Protein AF-A0A2A5MA77-F1 (afdb_monomer_lite)

Structure (mmCIF, N/CA/C/O backbone):
data_AF-A0A2A5MA77-F1
#
_entry.id   AF-A0A2A5MA77-F1
#
loop_
_atom_site.group_PDB
_atom_site.id
_atom_site.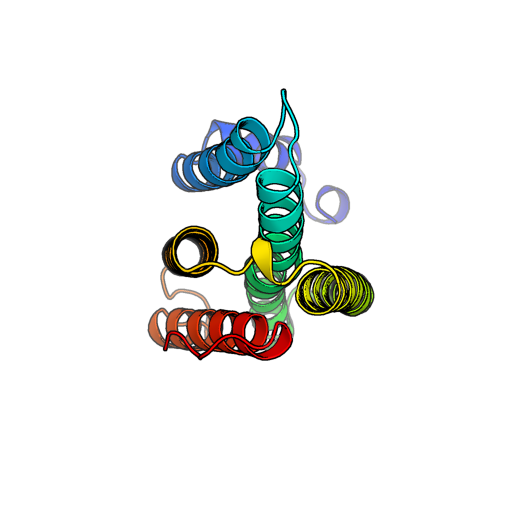type_symbol
_atom_site.label_atom_id
_atom_site.label_alt_id
_atom_site.l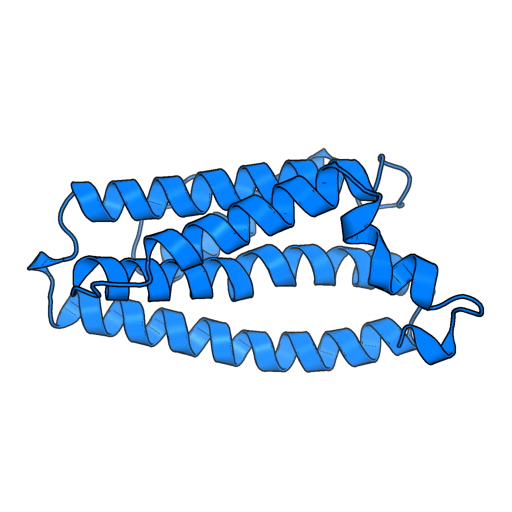abel_comp_id
_atom_site.label_asym_id
_atom_site.label_entity_id
_atom_site.label_seq_id
_atom_site.pdbx_PDB_ins_code
_atom_site.Cartn_x
_atom_site.Cartn_y
_atom_site.Cartn_z
_atom_site.occupancy
_atom_site.B_iso_or_equiv
_atom_site.auth_seq_id
_atom_site.auth_comp_id
_atom_site.auth_asym_id
_atom_site.auth_atom_id
_atom_site.pdbx_PDB_model_num
ATOM 1 N N . MET A 1 1 ? 11.931 10.662 -12.899 1.00 86.19 1 MET A N 1
ATOM 2 C CA . MET A 1 1 ? 12.378 9.338 -13.402 1.00 86.19 1 MET A CA 1
ATOM 3 C C . MET A 1 1 ? 11.921 9.122 -14.833 1.00 86.19 1 MET A C 1
ATOM 5 O O . MET A 1 1 ? 12.781 8.947 -15.678 1.00 86.19 1 MET A O 1
ATOM 9 N N . VAL A 1 2 ? 10.610 9.166 -15.096 1.00 92.38 2 VAL A N 1
ATOM 10 C CA . VAL A 1 2 ? 10.005 8.925 -16.419 1.00 92.38 2 VAL A CA 1
ATOM 11 C C . VAL A 1 2 ? 10.601 9.822 -17.514 1.00 92.38 2 VAL A C 1
ATOM 13 O O . VAL A 1 2 ? 11.126 9.299 -18.489 1.00 92.38 2 VAL A O 1
ATOM 16 N N . GLU A 1 3 ? 10.664 11.137 -17.290 1.00 93.25 3 GLU A N 1
ATOM 17 C CA . GLU A 1 3 ? 11.253 12.111 -18.235 1.00 93.25 3 GLU A CA 1
ATOM 18 C C . GLU A 1 3 ? 12.720 11.851 -18.601 1.00 93.25 3 GLU A C 1
ATOM 20 O O . GLU A 1 3 ? 13.188 12.289 -19.644 1.00 93.25 3 GLU A O 1
ATOM 25 N N . ALA A 1 4 ? 13.470 11.148 -17.748 1.00 92.50 4 ALA A N 1
ATOM 26 C CA . ALA A 1 4 ? 14.886 10.891 -17.987 1.00 92.50 4 ALA A CA 1
ATOM 27 C C . ALA A 1 4 ? 15.138 9.643 -18.850 1.00 92.50 4 ALA A C 1
ATOM 29 O O . ALA A 1 4 ? 16.267 9.440 -19.289 1.00 92.50 4 ALA A O 1
ATOM 30 N N . ILE A 1 5 ? 14.134 8.774 -19.030 1.00 90.62 5 ILE A N 1
ATOM 31 C CA . ILE A 1 5 ? 14.307 7.445 -19.646 1.00 90.62 5 ILE A CA 1
ATOM 32 C C . ILE A 1 5 ? 13.290 7.130 -20.749 1.00 90.62 5 ILE A C 1
ATOM 34 O O . ILE A 1 5 ? 13.385 6.063 -21.353 1.00 90.62 5 ILE A O 1
ATOM 38 N N . CYS A 1 6 ? 12.304 7.998 -20.984 1.00 92.12 6 CYS A N 1
ATOM 39 C CA . CYS A 1 6 ? 11.233 7.764 -21.945 1.00 92.12 6 CYS A CA 1
ATOM 40 C C . CYS A 1 6 ? 11.060 8.962 -22.881 1.00 92.12 6 CYS A C 1
ATOM 42 O O . CYS A 1 6 ? 10.883 10.084 -22.414 1.00 92.12 6 CYS A O 1
ATOM 44 N N . ASP A 1 7 ? 11.053 8.699 -24.190 1.00 92.31 7 ASP A N 1
ATOM 45 C CA . ASP A 1 7 ? 10.837 9.725 -25.219 1.00 92.31 7 ASP A CA 1
ATOM 46 C C . ASP A 1 7 ? 9.369 10.176 -25.306 1.00 92.31 7 ASP A C 1
ATOM 48 O O . ASP A 1 7 ? 9.091 11.312 -25.679 1.00 92.31 7 ASP A O 1
ATOM 52 N N . ASN A 1 8 ? 8.420 9.294 -24.965 1.00 92.31 8 ASN A N 1
ATOM 53 C CA . ASN A 1 8 ? 6.987 9.591 -24.943 1.00 92.31 8 ASN A CA 1
ATOM 54 C C . ASN A 1 8 ? 6.436 9.406 -23.527 1.00 92.31 8 ASN A C 1
ATOM 56 O O . ASN A 1 8 ? 5.890 8.358 -23.178 1.00 92.31 8 ASN A O 1
ATOM 60 N N . THR A 1 9 ? 6.607 10.435 -22.704 1.00 94.25 9 THR A N 1
ATOM 61 C CA . THR A 1 9 ? 6.168 10.422 -21.308 1.00 94.25 9 THR A CA 1
ATOM 62 C C . THR A 1 9 ? 4.651 10.361 -21.164 1.00 94.25 9 THR A C 1
ATOM 64 O O . THR A 1 9 ? 4.169 9.749 -20.213 1.00 94.25 9 THR A O 1
ATOM 67 N N . ASP A 1 10 ? 3.906 10.927 -22.118 1.00 93.75 10 ASP A N 1
ATOM 68 C CA . ASP A 1 10 ? 2.440 10.958 -22.091 1.00 93.75 10 ASP A CA 1
ATOM 69 C C . ASP A 1 10 ? 1.860 9.543 -22.114 1.00 93.75 10 ASP A C 1
ATOM 71 O O . ASP A 1 10 ? 0.944 9.246 -21.357 1.00 93.75 10 ASP A O 1
ATOM 75 N N . LEU A 1 11 ? 2.470 8.624 -22.871 1.00 91.75 11 LEU A N 1
ATOM 76 C CA . LEU A 1 11 ? 2.065 7.215 -22.873 1.00 91.75 11 LEU A CA 1
ATOM 77 C C . LEU A 1 11 ? 2.108 6.583 -21.470 1.00 91.75 11 LEU A C 1
ATOM 79 O O . LEU A 1 11 ? 1.264 5.753 -21.140 1.00 91.75 11 LEU A O 1
ATOM 83 N N . ILE A 1 12 ? 3.096 6.952 -20.650 1.00 92.69 12 ILE A N 1
ATOM 84 C CA . ILE A 1 12 ? 3.233 6.440 -19.280 1.00 92.69 12 ILE A CA 1
ATOM 85 C C . ILE A 1 12 ? 2.273 7.171 -18.338 1.00 92.69 12 ILE A C 1
ATOM 87 O O . ILE A 1 12 ? 1.631 6.528 -17.512 1.00 92.69 12 ILE A O 1
ATOM 91 N N . TYR A 1 13 ? 2.155 8.495 -18.454 1.00 93.38 13 TYR A N 1
ATOM 92 C CA . TYR A 1 13 ? 1.283 9.288 -17.583 1.00 93.38 13 TYR A CA 1
ATOM 93 C C . TYR A 1 13 ? -0.207 9.031 -17.825 1.00 93.38 13 TYR A C 1
ATOM 95 O O . TYR A 1 13 ? -0.996 9.100 -16.890 1.00 93.38 13 TYR A O 1
ATOM 103 N N . GLU A 1 14 ? -0.594 8.684 -19.049 1.00 94.88 14 GLU A N 1
ATOM 104 C CA . GLU A 1 14 ? -1.978 8.373 -19.411 1.00 94.88 14 GLU A CA 1
ATOM 105 C C . GLU A 1 14 ? -2.302 6.876 -19.330 1.00 94.88 14 GLU A C 1
ATOM 107 O O . GLU A 1 14 ? -3.387 6.460 -19.735 1.00 94.88 14 GLU A O 1
ATOM 112 N N . MET A 1 15 ? -1.396 6.053 -18.792 1.00 93.38 15 MET A N 1
ATOM 113 C CA . MET A 1 15 ? -1.551 4.595 -18.773 1.00 93.38 15 MET A CA 1
ATOM 114 C C . MET A 1 15 ? -2.836 4.144 -18.067 1.00 93.38 15 MET A C 1
ATOM 116 O O . MET A 1 15 ? -3.484 3.213 -18.533 1.00 93.38 15 MET A O 1
ATOM 120 N N . GLU A 1 16 ? -3.280 4.847 -17.021 1.00 90.94 16 GLU A N 1
ATOM 121 C CA . GLU A 1 16 ? -4.552 4.554 -16.337 1.00 90.94 16 GLU A CA 1
ATOM 122 C C . GLU A 1 16 ? -5.787 4.702 -17.244 1.00 90.94 16 GLU A C 1
ATOM 124 O O . GLU A 1 16 ? -6.810 4.062 -17.015 1.00 90.94 16 GLU A O 1
ATOM 129 N N . LYS A 1 17 ? -5.709 5.519 -18.303 1.00 92.12 17 LYS A N 1
ATOM 130 C CA . LYS A 1 17 ? -6.813 5.714 -19.257 1.00 92.12 17 LYS A CA 1
ATOM 131 C C . LYS A 1 17 ? -6.939 4.543 -20.232 1.00 92.12 17 LYS A C 1
ATOM 133 O O . LYS A 1 17 ? -7.978 4.392 -20.877 1.00 92.12 17 LYS A O 1
ATOM 138 N N . HIS A 1 18 ? -5.879 3.750 -20.371 1.00 93.31 18 HIS A N 1
ATOM 139 C CA . HIS A 1 18 ? -5.733 2.740 -21.417 1.00 93.31 18 HIS A CA 1
ATOM 140 C C . HIS A 1 18 ? -5.524 1.320 -20.879 1.00 93.31 18 HIS A C 1
ATOM 142 O O . HIS A 1 18 ? -5.757 0.365 -21.617 1.00 93.31 18 HIS A O 1
ATOM 148 N N . ASP A 1 19 ? -5.127 1.170 -19.616 1.00 96.19 19 ASP A N 1
ATOM 149 C CA . ASP A 1 19 ? -4.973 -0.112 -18.936 1.00 96.19 19 ASP A CA 1
ATOM 150 C C . ASP A 1 19 ? -6.136 -0.331 -17.959 1.00 96.19 19 ASP A C 1
ATOM 152 O O . ASP A 1 19 ? -6.242 0.321 -16.919 1.00 96.19 19 ASP A O 1
ATOM 156 N N . GLU A 1 20 ? -7.027 -1.259 -18.308 1.00 95.19 20 GLU A N 1
ATOM 157 C CA . GLU A 1 20 ? -8.209 -1.574 -17.503 1.00 95.19 20 GLU A CA 1
ATOM 158 C C . GLU A 1 20 ? -7.847 -2.127 -16.121 1.00 95.19 20 GLU A C 1
ATOM 160 O O . GLU A 1 20 ? -8.521 -1.805 -15.148 1.00 95.19 20 GLU A O 1
ATOM 165 N N . THR A 1 21 ? -6.754 -2.885 -16.003 1.00 94.62 21 THR A N 1
ATOM 166 C CA . THR A 1 21 ? -6.335 -3.472 -14.722 1.00 94.62 21 THR A CA 1
ATOM 167 C C . THR A 1 21 ? -5.778 -2.397 -13.788 1.00 94.62 21 THR A C 1
ATOM 169 O O . THR A 1 21 ? -6.056 -2.414 -12.587 1.00 94.62 21 THR A O 1
ATOM 172 N N . LEU A 1 22 ? -5.039 -1.424 -14.331 1.00 95.50 22 LEU A N 1
ATOM 173 C CA . LEU A 1 22 ? -4.584 -0.256 -13.576 1.00 95.50 22 LEU A CA 1
ATOM 174 C C . LEU A 1 22 ? -5.764 0.624 -13.155 1.00 95.50 22 LEU A C 1
ATOM 176 O O . LEU A 1 22 ? -5.828 1.042 -12.000 1.00 95.50 22 LEU A O 1
ATOM 180 N N . ARG A 1 23 ? -6.716 0.865 -14.064 1.00 95.56 23 ARG A N 1
ATOM 181 C CA . ARG A 1 23 ? -7.922 1.643 -13.763 1.00 95.56 23 ARG A CA 1
ATOM 182 C C . ARG A 1 23 ? -8.750 0.996 -12.657 1.00 95.56 23 ARG A C 1
ATOM 184 O O . ARG A 1 23 ? -9.069 1.672 -11.693 1.00 95.56 23 ARG A O 1
ATOM 191 N N . GLU A 1 24 ? -9.022 -0.308 -12.740 1.00 94.62 24 GLU A N 1
ATOM 192 C CA . GLU A 1 24 ? -9.742 -1.049 -11.691 1.00 94.62 24 GLU A CA 1
ATOM 193 C C . GLU A 1 24 ? -9.087 -0.881 -10.314 1.00 94.62 24 GLU A C 1
ATOM 195 O O . GLU A 1 24 ? -9.773 -0.666 -9.313 1.00 94.62 24 GLU A O 1
ATOM 200 N N . LYS A 1 25 ? -7.753 -0.959 -10.256 1.00 95.81 25 LYS A N 1
ATOM 201 C CA . LYS A 1 25 ? -6.996 -0.752 -9.019 1.00 95.81 25 LYS A CA 1
ATOM 202 C C . LYS A 1 25 ? -7.125 0.687 -8.508 1.00 95.81 25 LYS A C 1
ATOM 204 O O . LYS A 1 25 ? -7.372 0.875 -7.316 1.00 95.81 25 LYS A O 1
ATOM 209 N N . ASN A 1 26 ? -6.988 1.684 -9.381 1.00 95.88 26 ASN A N 1
ATOM 210 C CA . ASN A 1 26 ? -7.122 3.096 -9.015 1.00 95.88 26 ASN A CA 1
ATOM 211 C C . ASN A 1 26 ? -8.546 3.426 -8.541 1.00 95.88 26 ASN A C 1
ATOM 213 O O . ASN A 1 26 ? -8.704 4.092 -7.516 1.00 95.88 26 ASN A O 1
ATOM 217 N N . ASP A 1 27 ? -9.565 2.915 -9.231 1.00 96.19 27 ASP A N 1
ATOM 218 C CA . ASP A 1 27 ? -10.978 3.098 -8.893 1.00 96.19 27 ASP A CA 1
ATOM 219 C C . ASP A 1 27 ? -11.294 2.467 -7.535 1.00 96.19 27 ASP A C 1
ATOM 221 O O . ASP A 1 27 ? -11.931 3.095 -6.690 1.00 96.19 27 ASP A O 1
ATOM 225 N N . PHE A 1 28 ? -10.791 1.254 -7.274 1.00 96.38 28 PHE A N 1
ATOM 226 C CA . PHE A 1 28 ? -10.953 0.608 -5.973 1.00 96.38 28 PHE A CA 1
ATOM 227 C C . PHE A 1 28 ? -10.346 1.449 -4.849 1.00 96.38 28 PHE A C 1
ATOM 229 O O . PHE A 1 28 ? -11.035 1.757 -3.877 1.00 96.38 28 PHE A O 1
ATOM 236 N N . ILE A 1 29 ? -9.079 1.856 -4.980 1.00 96.06 29 ILE A N 1
ATOM 237 C CA . ILE A 1 29 ? -8.402 2.651 -3.946 1.00 96.06 29 ILE A CA 1
ATOM 238 C C . ILE A 1 29 ? -9.142 3.976 -3.729 1.00 96.06 29 ILE A C 1
ATOM 240 O O . ILE A 1 29 ? -9.402 4.346 -2.586 1.00 96.06 29 ILE A O 1
ATOM 244 N N . SER A 1 30 ? -9.542 4.651 -4.809 1.00 96.56 30 SER A N 1
ATOM 245 C CA . SER A 1 30 ? -10.286 5.914 -4.745 1.00 96.56 30 SER A CA 1
ATOM 246 C C . SER A 1 30 ? -11.631 5.741 -4.041 1.00 96.56 30 SER A C 1
ATOM 248 O O . SER A 1 30 ? -11.947 6.522 -3.146 1.00 96.56 30 SER A O 1
ATOM 250 N N . SER A 1 31 ? -12.369 4.669 -4.346 1.00 96.69 31 SER A N 1
ATOM 251 C CA . SER A 1 31 ? -13.676 4.393 -3.736 1.00 96.69 31 SER A CA 1
ATOM 252 C C . SER A 1 31 ? -13.612 4.241 -2.212 1.00 96.69 31 SER A C 1
ATOM 254 O O . SER A 1 31 ? -14.511 4.707 -1.516 1.00 96.69 31 SER A O 1
ATOM 256 N N . ILE A 1 32 ? -12.523 3.673 -1.674 1.00 96.75 32 ILE A N 1
ATOM 257 C CA . ILE A 1 32 ? -12.312 3.572 -0.223 1.00 96.75 32 ILE A CA 1
ATOM 258 C C . ILE A 1 32 ? -12.197 4.966 0.395 1.00 96.75 32 ILE A C 1
ATOM 260 O O . ILE A 1 32 ? -12.832 5.254 1.407 1.00 96.75 32 ILE A O 1
ATOM 264 N N . TYR A 1 33 ? -11.407 5.854 -0.209 1.00 96.31 33 TYR A N 1
ATOM 265 C CA . TYR A 1 33 ? -11.253 7.213 0.308 1.00 96.31 33 TYR A CA 1
ATOM 266 C C . TYR A 1 33 ? -12.520 8.054 0.128 1.00 96.31 33 TYR A C 1
ATOM 268 O O . TYR A 1 33 ? -12.819 8.870 0.995 1.00 96.31 33 TYR A O 1
ATOM 276 N N . GLU A 1 34 ? -13.290 7.834 -0.936 1.00 96.19 34 GLU A N 1
ATOM 277 C CA . GLU A 1 34 ? -14.597 8.468 -1.131 1.00 96.19 34 GLU A CA 1
ATOM 278 C C . GLU A 1 34 ? -15.618 8.024 -0.073 1.00 96.19 34 GLU A C 1
ATOM 280 O O . GLU A 1 34 ? -16.311 8.866 0.497 1.00 96.19 34 GLU A O 1
ATOM 285 N N . GLU A 1 35 ? -15.677 6.727 0.248 1.00 94.62 35 GLU A N 1
ATOM 286 C CA . GLU A 1 35 ? -16.558 6.184 1.293 1.00 94.62 35 GLU A CA 1
ATOM 287 C C . GLU A 1 35 ? -16.208 6.742 2.682 1.00 94.62 35 GLU A C 1
ATOM 289 O O . GLU A 1 35 ? -17.086 7.087 3.487 1.00 94.62 35 GLU A O 1
ATOM 294 N N . LEU A 1 36 ? -14.909 6.858 2.959 1.00 95.69 36 LEU A N 1
ATOM 295 C CA . LEU A 1 36 ? -14.387 7.375 4.222 1.00 95.69 36 LEU A CA 1
ATOM 296 C C . LEU A 1 36 ? -14.442 8.908 4.313 1.00 95.69 36 LEU A C 1
ATOM 298 O O . LEU A 1 36 ? -14.320 9.454 5.411 1.00 95.69 36 LEU A O 1
ATOM 302 N N . ALA A 1 37 ? -14.662 9.602 3.195 1.00 93.12 37 ALA A N 1
ATOM 303 C CA . ALA A 1 37 ? -14.878 11.042 3.149 1.00 93.12 37 ALA A CA 1
ATOM 304 C C . ALA A 1 37 ? -16.338 11.431 3.485 1.00 93.12 37 ALA A C 1
ATOM 306 O O . ALA A 1 37 ? -17.188 10.605 3.840 1.00 93.12 37 ALA A O 1
ATOM 307 N N . GLY A 1 38 ? -16.624 12.735 3.398 1.00 90.44 38 GLY A N 1
ATOM 308 C CA . GLY A 1 38 ? -17.949 13.313 3.639 1.00 90.44 38 GLY A CA 1
ATOM 309 C C . GLY A 1 38 ? -18.230 13.542 5.123 1.00 90.44 38 GLY A C 1
ATOM 310 O O . GLY A 1 38 ? -17.468 14.235 5.796 1.00 90.44 38 GLY A O 1
ATOM 311 N N . ASP A 1 39 ? -19.329 12.976 5.623 1.00 91.88 39 ASP A N 1
ATOM 312 C CA . ASP A 1 39 ? -19.655 12.997 7.051 1.00 91.88 39 ASP A CA 1
ATOM 313 C C . ASP A 1 39 ? -18.703 12.052 7.791 1.00 91.88 39 ASP A C 1
ATOM 315 O O . ASP A 1 39 ? -18.878 10.828 7.783 1.00 91.88 39 ASP A O 1
ATOM 319 N N . VAL A 1 40 ? -17.645 12.637 8.354 1.00 94.50 40 VAL A N 1
ATOM 320 C CA . VAL A 1 40 ? -16.584 11.935 9.080 1.00 94.50 40 VAL A CA 1
ATOM 321 C C . VAL A 1 40 ? -17.020 11.686 10.522 1.00 94.50 40 VAL A C 1
ATOM 323 O O . VAL A 1 40 ? -17.334 12.626 11.253 1.00 94.50 40 VAL A O 1
ATOM 326 N N . ASP A 1 41 ? -16.981 10.421 10.936 1.00 96.50 41 ASP A N 1
ATOM 327 C CA . ASP A 1 41 ? -17.146 9.988 12.323 1.00 96.50 41 ASP A CA 1
ATOM 328 C C . ASP A 1 41 ? -15.897 9.242 12.829 1.00 96.50 41 ASP A C 1
ATOM 330 O O . ASP A 1 41 ? -14.935 9.006 12.090 1.00 96.50 41 ASP A O 1
ATOM 334 N N . ASP A 1 42 ? -15.907 8.868 14.108 1.00 97.56 42 ASP A N 1
ATOM 335 C CA . ASP A 1 42 ? -14.786 8.178 14.749 1.00 97.56 42 ASP A CA 1
ATOM 336 C C . ASP A 1 42 ? -14.447 6.830 14.082 1.00 97.56 42 ASP A C 1
ATOM 338 O O . ASP A 1 42 ? -13.273 6.456 14.004 1.00 97.56 42 ASP A O 1
ATOM 342 N N . ASN A 1 43 ? -15.452 6.105 13.569 1.00 97.38 43 ASN A N 1
ATOM 343 C CA . ASN A 1 43 ? -15.245 4.825 12.888 1.00 97.38 43 ASN A CA 1
ATOM 344 C C . ASN A 1 43 ? -14.535 5.042 11.553 1.00 97.38 43 ASN A C 1
ATOM 346 O O . ASN A 1 43 ? -13.548 4.369 11.258 1.00 97.38 43 ASN A O 1
ATOM 350 N N . LYS A 1 44 ? -14.993 6.015 10.762 1.00 97.69 44 LYS A N 1
ATOM 351 C CA . LYS A 1 44 ? -14.357 6.386 9.497 1.00 97.69 44 LYS A CA 1
ATOM 352 C C . LYS A 1 44 ? -12.938 6.891 9.705 1.00 97.69 44 LYS A C 1
ATOM 354 O O . LYS A 1 44 ? -12.068 6.543 8.916 1.00 97.69 44 LYS A O 1
ATOM 359 N N . LEU A 1 45 ? -12.666 7.644 10.773 1.00 97.75 45 LEU A N 1
ATOM 360 C CA . LEU A 1 45 ? -11.300 8.059 11.104 1.00 97.75 45 LEU A CA 1
ATOM 361 C C . LEU A 1 45 ? -10.394 6.859 11.401 1.00 97.75 45 LEU A C 1
ATOM 363 O O . LEU A 1 45 ? -9.286 6.798 10.868 1.00 97.75 45 LEU A O 1
ATOM 367 N N . LEU A 1 46 ? -10.861 5.884 12.190 1.00 98.38 46 LEU A N 1
ATOM 368 C CA . LEU A 1 46 ? -10.117 4.644 12.436 1.00 98.38 46 LEU A CA 1
ATOM 369 C C . LEU A 1 46 ? -9.848 3.885 11.126 1.00 98.38 46 LEU A C 1
ATOM 371 O O . LEU A 1 46 ? -8.705 3.519 10.844 1.00 98.38 46 LEU A O 1
ATOM 375 N N . LEU A 1 47 ? -10.881 3.682 10.305 1.00 98.38 47 LEU A N 1
ATOM 376 C CA . LEU A 1 47 ? -10.758 2.974 9.030 1.00 98.38 47 LEU A CA 1
ATOM 377 C C . LEU A 1 47 ? -9.877 3.738 8.029 1.00 98.38 47 LEU A C 1
ATOM 379 O O . LEU A 1 47 ? -9.123 3.112 7.292 1.00 98.38 47 LEU A O 1
ATOM 383 N N . ALA A 1 48 ? -9.867 5.072 8.051 1.00 98.31 48 ALA A N 1
ATOM 384 C CA . ALA A 1 48 ? -8.966 5.887 7.239 1.00 98.31 48 ALA A CA 1
ATOM 385 C C . ALA A 1 48 ? -7.502 5.735 7.663 1.00 98.31 48 ALA A C 1
ATOM 387 O O . ALA A 1 48 ? -6.625 5.647 6.803 1.00 98.31 48 ALA A O 1
ATOM 388 N N . MET A 1 49 ? -7.207 5.645 8.964 1.00 98.44 49 MET A N 1
ATOM 389 C CA . MET A 1 49 ? -5.845 5.331 9.422 1.00 98.44 49 MET A CA 1
ATOM 390 C C . MET A 1 49 ? -5.402 3.950 8.925 1.00 98.44 49 MET A C 1
ATOM 392 O O . MET A 1 49 ? -4.262 3.781 8.491 1.00 98.44 49 MET A O 1
ATOM 396 N N . VAL A 1 50 ? -6.310 2.970 8.942 1.00 98.62 50 VAL A N 1
ATOM 397 C CA . VAL A 1 50 ? -6.054 1.617 8.428 1.00 98.62 50 VAL A CA 1
ATOM 398 C C . VAL A 1 50 ? -5.860 1.621 6.909 1.00 98.62 50 VAL A C 1
ATOM 400 O O . VAL A 1 50 ? -4.906 1.009 6.433 1.00 98.62 50 VAL A O 1
ATOM 403 N N . ALA A 1 51 ? -6.690 2.348 6.154 1.00 98.56 51 ALA A N 1
ATOM 404 C CA . ALA A 1 51 ? -6.553 2.506 4.705 1.00 98.56 51 ALA A CA 1
ATOM 405 C C . ALA A 1 51 ? -5.184 3.090 4.329 1.00 98.56 51 ALA A C 1
ATOM 407 O O . ALA A 1 51 ? -4.510 2.565 3.446 1.00 98.56 51 ALA A O 1
ATOM 408 N N . ASN A 1 52 ? -4.727 4.118 5.052 1.00 98.50 52 ASN A N 1
ATOM 409 C CA . ASN A 1 52 ? -3.401 4.688 4.827 1.00 98.50 52 ASN A CA 1
ATOM 410 C C . ASN A 1 52 ? -2.280 3.716 5.213 1.00 98.50 52 ASN A C 1
ATOM 412 O O . ASN A 1 52 ? -1.331 3.561 4.456 1.00 98.50 52 ASN A O 1
ATOM 416 N N . GLN A 1 53 ? -2.399 2.973 6.320 1.00 98.31 53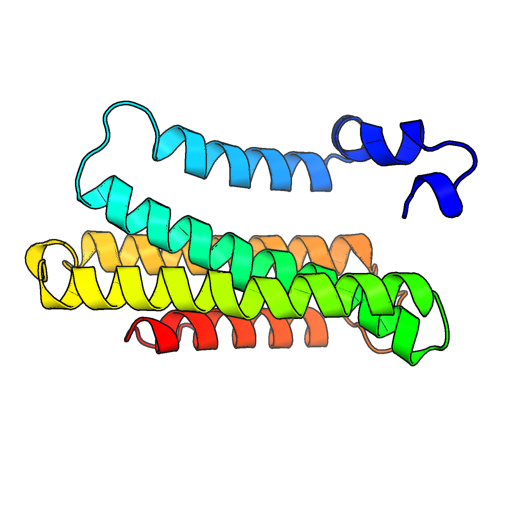 GLN A N 1
ATOM 417 C CA . GLN A 1 53 ? -1.433 1.909 6.619 1.00 98.31 53 GLN A CA 1
ATOM 418 C C . GLN A 1 53 ? -1.353 0.862 5.492 1.00 98.31 53 GLN A C 1
ATOM 420 O O . GLN A 1 53 ? -0.265 0.362 5.209 1.00 98.31 53 GLN A O 1
ATOM 425 N N . ILE A 1 54 ? -2.477 0.503 4.866 1.00 98.62 54 ILE A N 1
ATOM 426 C CA . ILE A 1 54 ? -2.501 -0.420 3.724 1.00 98.62 54 ILE A CA 1
ATOM 427 C C . ILE A 1 54 ? -1.786 0.199 2.519 1.00 98.62 54 ILE A C 1
ATOM 429 O O . ILE A 1 54 ? -0.943 -0.462 1.909 1.00 98.62 54 ILE A O 1
ATOM 433 N N . LEU A 1 55 ? -2.074 1.464 2.208 1.00 98.06 55 LEU A N 1
ATOM 434 C CA . LEU A 1 55 ? -1.443 2.184 1.104 1.00 98.06 55 LEU A CA 1
ATOM 435 C C . LEU A 1 55 ? 0.083 2.211 1.259 1.00 98.06 55 LEU A C 1
ATOM 437 O O . LEU A 1 55 ? 0.803 1.714 0.388 1.00 98.06 55 LEU A O 1
ATOM 441 N N . GLU A 1 56 ? 0.562 2.678 2.411 1.00 97.50 56 GLU A N 1
ATOM 442 C CA . GLU A 1 56 ? 1.998 2.806 2.675 1.00 97.50 56 GLU A CA 1
ATOM 443 C C . GLU A 1 56 ? 2.678 1.447 2.875 1.00 97.50 56 GLU A C 1
ATOM 445 O O . GLU A 1 56 ? 3.822 1.216 2.481 1.00 97.50 56 GLU A O 1
ATOM 450 N N . GLY A 1 57 ? 1.977 0.516 3.523 1.00 97.00 57 GLY A N 1
ATOM 451 C CA . GLY A 1 57 ? 2.542 -0.730 4.020 1.00 97.00 57 GLY A CA 1
ATOM 452 C C . GLY A 1 57 ? 2.441 -1.916 3.068 1.00 97.00 57 GLY A C 1
ATOM 453 O O . GLY A 1 57 ? 3.216 -2.861 3.251 1.00 97.00 57 GLY A O 1
ATOM 454 N N . VAL A 1 58 ? 1.516 -1.893 2.105 1.00 97.88 58 VAL A N 1
ATOM 455 C CA . VAL A 1 58 ? 1.237 -2.997 1.171 1.00 97.88 58 VAL A CA 1
ATOM 456 C C . VAL A 1 58 ? 1.435 -2.537 -0.273 1.00 97.88 58 VAL A C 1
ATOM 458 O O . VAL A 1 58 ? 2.314 -3.072 -0.952 1.00 97.88 58 VAL A O 1
ATOM 461 N N . TYR A 1 59 ? 0.704 -1.513 -0.731 1.00 97.50 59 TYR A N 1
ATOM 462 C CA . TYR A 1 59 ? 0.738 -1.080 -2.138 1.00 97.50 59 TYR A CA 1
ATOM 463 C C . TYR A 1 59 ? 2.119 -0.563 -2.556 1.00 97.50 59 TYR A C 1
ATOM 465 O O . TYR A 1 59 ? 2.669 -1.004 -3.571 1.00 97.50 59 TYR A O 1
ATOM 473 N N . PHE A 1 60 ? 2.742 0.307 -1.754 1.00 96.06 60 PHE A N 1
ATOM 474 C CA . PHE A 1 60 ? 4.088 0.788 -2.073 1.00 96.06 60 PHE A CA 1
ATOM 475 C C . PHE A 1 60 ? 5.158 -0.303 -1.974 1.00 96.06 60 PHE A C 1
ATOM 477 O O . PHE A 1 60 ? 6.011 -0.403 -2.858 1.00 96.06 60 PHE A O 1
ATOM 484 N N . TYR A 1 61 ? 5.089 -1.180 -0.968 1.00 95.69 61 TYR A N 1
ATOM 485 C CA . TYR A 1 61 ? 6.058 -2.274 -0.812 1.00 95.69 61 TYR A CA 1
ATOM 486 C C . TYR A 1 61 ? 5.998 -3.285 -1.965 1.00 95.69 61 TYR A C 1
ATOM 488 O O . TYR A 1 61 ? 7.046 -3.748 -2.422 1.00 95.69 61 TYR A O 1
ATOM 496 N N . SER A 1 62 ? 4.801 -3.575 -2.482 1.00 93.12 62 SER A N 1
ATOM 497 C CA . SER A 1 62 ? 4.601 -4.348 -3.715 1.00 93.12 62 SER A CA 1
ATOM 498 C C . SER A 1 62 ? 5.344 -3.708 -4.901 1.00 93.12 62 SER A C 1
ATOM 500 O O . SER A 1 62 ? 6.179 -4.350 -5.550 1.00 93.12 62 SER A O 1
ATOM 502 N N . GLY A 1 63 ? 5.148 -2.401 -5.120 1.00 92.31 63 GLY A N 1
ATOM 503 C CA . GLY A 1 63 ? 5.815 -1.648 -6.189 1.00 92.31 63 GLY A CA 1
ATOM 504 C C . GLY A 1 63 ? 7.342 -1.580 -6.053 1.00 92.31 63 GLY A C 1
ATOM 505 O O . GLY A 1 63 ? 8.064 -1.695 -7.049 1.00 92.31 63 GLY A O 1
ATOM 506 N N . PHE A 1 64 ? 7.864 -1.444 -4.830 1.00 94.88 64 PHE A N 1
ATOM 507 C CA . PHE A 1 64 ? 9.310 -1.415 -4.582 1.00 94.88 64 PHE A CA 1
ATOM 508 C C . PHE A 1 64 ? 9.988 -2.716 -5.012 1.00 94.88 64 PHE A C 1
ATOM 510 O O . PHE A 1 64 ? 11.046 -2.684 -5.650 1.00 94.88 64 PHE A O 1
ATOM 517 N N . THR A 1 65 ? 9.363 -3.857 -4.718 1.00 91.50 65 THR A N 1
ATOM 518 C CA . THR A 1 65 ? 9.907 -5.178 -5.044 1.00 91.50 65 THR A CA 1
ATOM 519 C C . THR A 1 65 ? 10.094 -5.365 -6.548 1.00 91.50 65 THR A C 1
ATOM 521 O O . THR A 1 65 ? 11.133 -5.881 -6.961 1.00 91.50 65 THR A O 1
ATOM 524 N N . ALA A 1 66 ? 9.180 -4.856 -7.381 1.00 89.69 66 ALA A N 1
ATOM 525 C CA . ALA A 1 66 ? 9.324 -4.917 -8.837 1.00 89.69 66 ALA A CA 1
ATOM 526 C C . ALA A 1 66 ? 10.587 -4.180 -9.334 1.00 89.69 66 ALA A C 1
ATOM 528 O O . ALA A 1 66 ? 11.350 -4.708 -10.149 1.00 89.69 66 ALA A O 1
ATOM 529 N N . ILE A 1 67 ? 10.876 -2.988 -8.798 1.00 93.19 67 ILE A N 1
ATOM 530 C CA . ILE A 1 67 ? 12.090 -2.234 -9.158 1.00 93.19 67 ILE A CA 1
ATOM 531 C C . ILE A 1 67 ? 13.351 -2.912 -8.609 1.00 93.19 67 ILE A C 1
ATOM 533 O O . ILE A 1 67 ? 14.382 -2.955 -9.288 1.00 93.19 67 ILE A O 1
ATOM 537 N N . TYR A 1 68 ? 13.292 -3.485 -7.407 1.00 93.38 68 TYR A N 1
ATOM 538 C CA . TYR A 1 68 ? 14.425 -4.214 -6.839 1.00 93.38 68 TYR A CA 1
ATOM 539 C C . TYR A 1 68 ? 14.722 -5.532 -7.552 1.00 93.38 68 TYR A C 1
ATOM 541 O O . TYR A 1 68 ? 15.896 -5.896 -7.654 1.00 93.38 68 TYR A O 1
ATOM 549 N N . ALA A 1 69 ? 13.716 -6.205 -8.114 1.00 90.94 69 ALA A N 1
ATOM 550 C CA . ALA A 1 69 ? 13.925 -7.365 -8.975 1.00 90.94 69 ALA A CA 1
ATOM 551 C C . ALA A 1 69 ? 14.788 -6.993 -10.196 1.00 90.94 69 ALA A C 1
ATOM 553 O O . ALA A 1 69 ? 15.774 -7.671 -10.494 1.00 90.94 69 ALA A O 1
ATOM 554 N N . LEU A 1 70 ? 14.504 -5.851 -10.839 1.00 91.94 70 LEU A N 1
ATOM 555 C CA . LEU A 1 70 ? 15.331 -5.322 -11.931 1.00 91.94 70 LEU A CA 1
ATOM 556 C C . LEU A 1 70 ? 16.745 -4.954 -11.457 1.00 91.94 70 LEU A C 1
ATOM 558 O O . LEU A 1 70 ? 17.729 -5.308 -12.113 1.00 91.94 70 LEU A O 1
ATOM 562 N N . ALA A 1 71 ? 16.859 -4.301 -10.298 1.00 94.38 71 ALA A N 1
ATOM 563 C CA . ALA A 1 71 ? 18.142 -3.910 -9.713 1.00 94.38 71 ALA A CA 1
ATOM 564 C C . ALA A 1 71 ? 19.042 -5.111 -9.409 1.00 94.38 71 ALA A C 1
ATOM 566 O O . ALA A 1 71 ? 20.244 -5.067 -9.675 1.00 94.38 71 ALA A O 1
ATOM 567 N N . ARG A 1 72 ? 18.462 -6.207 -8.907 1.00 91.75 72 ARG A N 1
ATOM 568 C CA . ARG A 1 72 ? 19.176 -7.461 -8.638 1.00 91.75 72 ARG A CA 1
ATOM 569 C C . ARG A 1 72 ? 19.744 -8.088 -9.913 1.00 91.75 72 ARG A C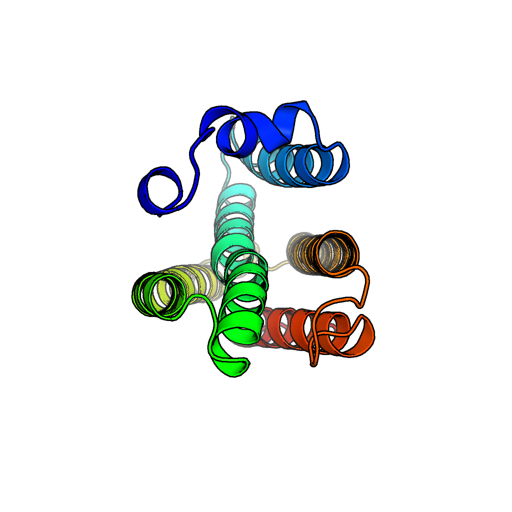 1
ATOM 571 O O . ARG A 1 72 ? 20.799 -8.712 -9.857 1.00 91.75 72 ARG A O 1
ATOM 578 N N . ALA A 1 73 ? 19.092 -7.871 -11.054 1.00 91.19 73 ALA A N 1
ATOM 579 C CA . ALA A 1 73 ? 19.584 -8.256 -12.376 1.00 91.19 73 ALA A CA 1
ATOM 580 C C . ALA A 1 73 ? 20.549 -7.223 -13.004 1.00 91.19 73 ALA A C 1
ATOM 582 O O . ALA A 1 73 ? 20.864 -7.316 -14.190 1.00 91.19 73 ALA A O 1
ATOM 583 N N . GLY A 1 74 ? 21.003 -6.221 -12.242 1.00 94.50 74 GLY A N 1
ATOM 584 C CA . GLY A 1 74 ? 21.923 -5.179 -12.707 1.00 94.50 74 GLY A CA 1
ATOM 585 C C . GLY A 1 74 ? 21.272 -4.078 -13.552 1.00 94.50 74 GLY A C 1
ATOM 586 O O . GLY A 1 74 ? 21.986 -3.299 -14.181 1.00 94.50 74 GLY A O 1
ATOM 587 N N . LYS A 1 75 ? 19.935 -3.994 -13.588 1.00 93.94 75 LYS A N 1
ATOM 588 C CA . LYS A 1 75 ? 19.180 -3.024 -14.399 1.00 93.94 75 LYS A CA 1
ATOM 589 C C . LYS A 1 75 ? 18.590 -1.909 -13.534 1.00 93.94 75 LYS A C 1
ATOM 591 O O . LYS A 1 75 ? 18.292 -2.111 -12.366 1.00 93.94 75 LYS A O 1
ATOM 596 N N . MET A 1 76 ? 18.384 -0.726 -14.115 1.00 94.38 76 MET A N 1
ATOM 597 C CA . MET A 1 76 ? 17.667 0.392 -13.472 1.00 94.38 76 MET A CA 1
ATOM 598 C C . MET A 1 76 ? 18.233 0.816 -12.098 1.00 94.38 76 MET A C 1
ATOM 600 O O . MET A 1 76 ? 17.492 1.243 -11.214 1.00 94.38 76 MET A O 1
ATOM 604 N N . LEU A 1 77 ? 19.555 0.725 -11.899 1.00 96.44 77 LEU A N 1
ATOM 605 C CA . LEU A 1 77 ? 20.198 0.963 -10.595 1.00 96.44 77 LEU A CA 1
ATOM 606 C C . LEU A 1 77 ? 19.956 2.378 -10.035 1.00 96.44 77 LEU A C 1
ATOM 608 O O . LEU A 1 77 ? 19.811 2.535 -8.822 1.00 96.44 77 LEU A O 1
ATOM 612 N N . GLY A 1 78 ? 19.873 3.390 -10.906 1.00 95.94 78 GLY A N 1
ATOM 613 C CA . GLY A 1 78 ? 19.529 4.765 -10.519 1.00 95.94 78 GLY A CA 1
ATOM 614 C C . GLY A 1 78 ? 18.081 4.896 -10.039 1.00 95.94 78 GLY A C 1
ATOM 615 O O . GLY A 1 78 ? 17.828 5.485 -8.990 1.00 95.94 78 GLY A O 1
ATOM 616 N N . SER A 1 79 ? 17.133 4.260 -10.737 1.00 95.94 79 SER A N 1
ATOM 617 C CA . SER A 1 79 ? 15.738 4.151 -10.291 1.00 95.94 79 SER A CA 1
ATOM 618 C C . SER A 1 79 ? 15.641 3.458 -8.937 1.00 95.94 79 SER A C 1
ATOM 620 O O . SER A 1 79 ? 15.005 3.974 -8.026 1.00 95.94 79 SER A O 1
ATOM 622 N N . ALA A 1 80 ? 16.354 2.344 -8.761 1.00 96.62 80 ALA A N 1
ATOM 623 C CA . ALA A 1 80 ? 16.400 1.628 -7.492 1.00 96.62 80 ALA A CA 1
ATOM 624 C C . ALA A 1 80 ? 16.987 2.475 -6.352 1.00 96.62 80 ALA A C 1
ATOM 626 O O . ALA A 1 80 ? 16.574 2.328 -5.206 1.00 96.62 80 ALA A O 1
ATOM 627 N N . GLN A 1 81 ? 17.931 3.380 -6.637 1.00 96.81 81 GLN A N 1
ATOM 628 C CA . GLN A 1 81 ? 18.438 4.322 -5.638 1.00 96.81 81 GLN A CA 1
ATOM 629 C C . GLN A 1 81 ? 17.378 5.329 -5.192 1.00 96.81 81 GLN A C 1
ATOM 631 O O . GLN A 1 81 ? 17.275 5.583 -3.996 1.00 96.81 81 GLN A O 1
ATOM 636 N N . MET A 1 82 ? 16.581 5.864 -6.119 1.00 96.81 82 MET A N 1
ATOM 637 C CA . MET A 1 82 ? 15.463 6.744 -5.765 1.00 96.81 82 MET A CA 1
ATOM 638 C C . MET A 1 82 ? 14.403 5.994 -4.952 1.00 96.81 82 MET A C 1
ATOM 640 O O . MET A 1 82 ? 13.991 6.485 -3.906 1.00 96.81 82 MET A O 1
ATOM 644 N N . ILE A 1 83 ? 14.042 4.773 -5.367 1.00 97.62 83 ILE A N 1
ATOM 645 C CA . ILE A 1 83 ? 13.098 3.925 -4.625 1.00 97.62 83 ILE A CA 1
ATOM 646 C C . ILE A 1 83 ? 13.593 3.634 -3.202 1.00 97.62 83 ILE A C 1
ATOM 648 O O . ILE A 1 83 ? 12.791 3.661 -2.279 1.00 97.62 83 ILE A O 1
ATOM 652 N N . ARG A 1 84 ? 14.904 3.452 -2.976 1.00 96.94 84 ARG A N 1
ATOM 653 C CA . ARG A 1 84 ? 15.447 3.296 -1.612 1.00 96.94 84 ARG A CA 1
ATOM 654 C C . ARG A 1 84 ? 15.194 4.509 -0.719 1.00 96.94 84 ARG A C 1
ATOM 656 O O . ARG A 1 84 ? 14.971 4.330 0.475 1.00 96.94 84 ARG A O 1
ATOM 663 N N . PHE A 1 85 ? 15.262 5.724 -1.264 1.00 97.75 85 PHE A N 1
ATOM 664 C CA . PHE A 1 85 ? 14.954 6.925 -0.487 1.00 97.75 85 PHE A CA 1
ATOM 665 C C . PHE A 1 85 ? 13.461 7.022 -0.181 1.00 97.75 85 PHE A C 1
ATOM 667 O O . PHE A 1 85 ? 13.123 7.253 0.972 1.00 97.75 85 PHE A O 1
ATOM 674 N N . ILE A 1 86 ? 12.599 6.737 -1.162 1.00 97.94 86 ILE A N 1
ATOM 675 C CA . ILE A 1 86 ? 11.144 6.693 -0.956 1.00 97.94 86 ILE A CA 1
ATOM 676 C C . ILE A 1 86 ? 10.797 5.645 0.106 1.00 97.94 86 ILE A C 1
ATOM 678 O O . ILE A 1 86 ? 10.172 5.968 1.104 1.00 97.94 86 ILE A O 1
ATOM 682 N N . GLN A 1 87 ? 11.299 4.413 -0.023 1.00 97.56 87 GLN A N 1
ATOM 683 C CA . GLN A 1 87 ? 11.047 3.353 0.955 1.00 97.56 87 GLN A CA 1
ATOM 684 C C . GLN A 1 87 ? 11.515 3.729 2.367 1.00 97.56 87 GLN A C 1
ATOM 686 O O . GLN A 1 87 ? 10.861 3.373 3.345 1.00 97.56 87 GLN A O 1
ATOM 691 N N . ARG A 1 88 ? 12.656 4.419 2.496 1.00 97.88 88 ARG A N 1
ATOM 692 C CA . ARG A 1 88 ? 13.137 4.894 3.800 1.00 97.88 88 ARG A CA 1
ATOM 693 C C . ARG A 1 88 ? 12.123 5.838 4.447 1.00 97.88 88 ARG A C 1
ATOM 695 O O . ARG A 1 88 ? 11.916 5.744 5.655 1.00 97.88 88 ARG A O 1
ATOM 702 N N . ASP A 1 89 ? 11.516 6.713 3.659 1.00 98.12 89 ASP A N 1
ATOM 703 C CA . ASP A 1 89 ? 10.515 7.656 4.141 1.00 98.12 89 ASP A CA 1
ATOM 704 C C . ASP A 1 89 ? 9.191 6.912 4.445 1.00 98.12 89 ASP A C 1
ATOM 706 O O . ASP A 1 89 ? 8.625 7.104 5.524 1.00 98.12 89 ASP A O 1
ATOM 710 N N . GLU A 1 90 ? 8.797 5.921 3.632 1.00 97.38 90 GLU A N 1
ATOM 711 C CA . GLU A 1 90 ? 7.600 5.094 3.885 1.00 97.38 90 GLU A CA 1
ATOM 712 C C . GLU A 1 90 ? 7.667 4.247 5.159 1.00 97.38 90 GLU A C 1
ATOM 714 O O . GLU A 1 90 ? 6.641 3.953 5.773 1.00 97.38 90 GLU A O 1
ATOM 719 N N . ILE A 1 91 ? 8.864 3.881 5.631 1.00 96.31 91 ILE A N 1
ATOM 720 C CA . ILE A 1 91 ? 9.011 3.270 6.963 1.00 96.31 91 ILE A CA 1
ATOM 721 C C . ILE A 1 91 ? 8.480 4.223 8.044 1.00 96.31 91 ILE A C 1
ATOM 723 O O . ILE A 1 91 ? 7.843 3.779 8.999 1.00 96.31 91 ILE A O 1
ATOM 727 N N . THR A 1 92 ? 8.723 5.528 7.906 1.00 97.81 92 THR A N 1
ATOM 728 C CA . THR A 1 92 ? 8.284 6.521 8.894 1.00 97.81 92 THR A CA 1
ATOM 729 C C . THR A 1 92 ? 6.783 6.792 8.811 1.00 97.81 92 THR A C 1
ATOM 731 O O . THR A 1 92 ? 6.139 6.870 9.858 1.00 97.81 92 THR A O 1
ATOM 734 N N . HIS A 1 93 ? 6.205 6.845 7.605 1.00 98.31 93 HIS A N 1
ATOM 735 C CA . HIS A 1 93 ? 4.755 6.967 7.412 1.00 98.31 93 HIS A CA 1
ATOM 736 C C . HIS A 1 93 ? 4.016 5.755 7.983 1.00 98.31 93 HIS A C 1
ATOM 738 O O . HIS A 1 93 ? 3.058 5.898 8.744 1.00 98.31 93 HIS A O 1
ATOM 744 N N . LEU A 1 94 ? 4.522 4.550 7.708 1.00 97.38 94 LEU A N 1
ATOM 745 C CA . LEU A 1 94 ? 3.951 3.321 8.239 1.00 97.38 94 LEU A CA 1
ATOM 746 C C . LEU A 1 94 ? 3.973 3.299 9.775 1.00 97.38 94 LEU A C 1
ATOM 748 O O . LEU A 1 94 ? 2.960 2.992 10.406 1.00 97.38 94 LEU A O 1
ATOM 752 N N . LEU A 1 95 ? 5.105 3.674 10.383 1.00 97.88 95 LEU A N 1
ATOM 753 C CA . LEU A 1 95 ? 5.221 3.783 11.839 1.00 97.88 95 LEU A CA 1
ATOM 754 C C . LEU A 1 95 ? 4.261 4.828 12.414 1.00 97.88 95 LEU A C 1
ATOM 756 O O . LEU A 1 95 ? 3.692 4.600 13.482 1.00 97.88 95 LEU A O 1
ATOM 760 N N . LEU A 1 96 ? 4.060 5.958 11.733 1.00 98.50 96 LEU A N 1
ATOM 761 C CA . LEU A 1 96 ? 3.110 6.983 12.160 1.00 98.50 96 LEU A CA 1
ATOM 762 C C . LEU A 1 96 ? 1.692 6.405 12.258 1.00 98.50 96 LEU A C 1
ATOM 764 O O . LEU A 1 96 ? 1.096 6.454 13.335 1.00 98.50 96 LEU A O 1
ATOM 768 N N . PHE A 1 97 ? 1.181 5.793 11.186 1.00 98.50 97 PHE A N 1
ATOM 769 C CA . PHE A 1 97 ? -0.173 5.228 11.189 1.00 98.50 97 PHE A CA 1
ATOM 770 C C . PHE A 1 97 ? -0.330 4.085 12.197 1.00 98.50 97 PHE A C 1
ATOM 772 O O . PHE A 1 97 ? -1.337 4.029 12.901 1.00 98.50 97 PHE A O 1
ATOM 779 N N . GLN A 1 98 ? 0.678 3.225 12.356 1.00 98.44 98 GLN A N 1
ATOM 780 C CA . GLN A 1 98 ? 0.664 2.171 13.378 1.00 98.44 98 GLN A CA 1
ATOM 781 C C . GLN A 1 98 ? 0.549 2.739 14.797 1.00 98.44 98 GLN A C 1
ATOM 783 O O . GLN A 1 98 ? -0.260 2.264 15.596 1.00 98.44 98 GLN A O 1
ATOM 788 N N . ASN A 1 99 ? 1.323 3.779 15.118 1.00 98.56 99 ASN A N 1
ATOM 789 C CA . ASN A 1 99 ? 1.256 4.430 16.426 1.00 98.56 99 ASN A CA 1
ATOM 790 C C . ASN A 1 99 ? -0.077 5.153 16.646 1.00 98.56 99 ASN A C 1
ATOM 792 O O . ASN A 1 99 ? -0.602 5.118 17.761 1.00 98.56 99 ASN A O 1
ATOM 796 N N . MET A 1 100 ? -0.650 5.759 15.602 1.00 98.56 100 MET A N 1
ATOM 797 C CA . MET A 1 100 ? -1.979 6.370 15.669 1.00 98.56 100 MET A CA 1
ATOM 798 C C . MET A 1 100 ? -3.051 5.317 15.968 1.00 98.56 100 MET A C 1
ATOM 800 O O . MET A 1 100 ? -3.772 5.458 16.953 1.00 98.56 100 MET A O 1
ATOM 804 N N . ILE A 1 101 ? -3.099 4.221 15.204 1.00 98.62 101 ILE A N 1
ATOM 805 C CA . ILE A 1 101 ? -4.081 3.138 15.391 1.00 98.62 101 ILE A CA 1
ATOM 806 C C . ILE A 1 101 ? -3.955 2.522 16.789 1.00 98.62 101 ILE A C 1
ATOM 808 O O . ILE A 1 101 ? -4.955 2.342 17.484 1.00 98.62 101 ILE A O 1
ATOM 812 N N . ASN A 1 102 ? -2.730 2.242 17.243 1.00 98.50 102 ASN A N 1
ATOM 813 C CA . ASN A 1 102 ? -2.493 1.672 18.570 1.00 98.50 102 ASN A CA 1
ATOM 814 C C . ASN A 1 102 ? -2.867 2.638 19.708 1.00 98.50 102 ASN A C 1
ATOM 816 O O . ASN A 1 102 ? -3.378 2.197 20.739 1.00 98.50 102 ASN A O 1
ATOM 820 N N . SER A 1 103 ? -2.661 3.946 19.525 1.00 98.50 103 SER A N 1
ATOM 821 C CA . SER A 1 103 ? -3.121 4.964 20.480 1.00 98.50 103 SER A CA 1
ATOM 822 C C . SER A 1 103 ? -4.649 5.016 20.540 1.00 98.50 103 SER A C 1
ATOM 824 O O . SER A 1 103 ? -5.210 4.934 21.631 1.00 98.50 103 SER A O 1
ATOM 826 N N . VAL A 1 104 ? -5.331 5.026 19.385 1.00 98.38 104 VAL A N 1
ATOM 827 C CA . VAL A 1 104 ? -6.803 4.965 19.322 1.00 98.38 104 VAL A CA 1
ATOM 828 C C . VAL A 1 104 ? -7.314 3.693 19.993 1.00 98.38 104 VAL A C 1
ATOM 830 O O . VAL A 1 104 ? -8.250 3.759 20.776 1.00 98.38 104 VAL A O 1
ATOM 833 N N . ARG A 1 105 ? -6.666 2.542 19.792 1.00 97.50 105 ARG A N 1
ATOM 834 C CA . ARG A 1 105 ? -7.050 1.287 20.459 1.00 97.50 105 ARG A CA 1
ATOM 835 C C . ARG A 1 105 ? -6.993 1.366 21.976 1.00 97.50 105 ARG A C 1
ATOM 837 O O . ARG A 1 105 ? -7.844 0.801 22.660 1.00 97.50 105 ARG A O 1
ATOM 844 N N . LYS A 1 106 ? -5.978 2.048 22.501 1.00 97.94 106 LYS A N 1
ATOM 845 C CA . LYS A 1 106 ? -5.785 2.232 23.938 1.00 97.94 106 LYS A CA 1
ATOM 846 C C . LYS A 1 106 ? -6.784 3.229 24.530 1.00 97.94 106 LYS A C 1
ATOM 848 O O . LYS A 1 106 ? -7.259 3.012 25.640 1.00 97.94 106 LYS A O 1
ATOM 853 N N . GLU A 1 107 ? -7.067 4.318 23.820 1.00 98.31 107 GLU A N 1
ATOM 854 C CA . GLU A 1 107 ? -7.878 5.439 24.320 1.00 98.31 107 GLU A CA 1
ATOM 855 C C . GLU A 1 107 ? -9.376 5.297 24.014 1.00 98.31 107 GLU A C 1
ATOM 857 O O . GLU A 1 107 ? -10.211 5.789 24.769 1.00 98.31 107 GLU A O 1
ATOM 862 N N . ARG A 1 108 ? -9.715 4.600 22.928 1.00 97.62 108 ARG A N 1
ATOM 863 C CA . ARG A 1 108 ? -11.068 4.360 22.410 1.00 97.62 108 ARG A CA 1
ATOM 864 C C . ARG A 1 108 ? -11.281 2.875 22.085 1.00 97.62 108 ARG A C 1
ATOM 866 O O . ARG A 1 108 ? -11.507 2.511 20.928 1.00 97.62 108 ARG A O 1
ATOM 873 N N . PRO A 1 109 ? -11.206 1.983 23.094 1.00 97.06 109 PRO A N 1
ATOM 874 C CA . PRO A 1 109 ? -11.417 0.549 22.889 1.00 97.06 109 PRO A CA 1
ATOM 875 C C . PRO A 1 109 ? -12.829 0.225 22.379 1.00 97.06 109 PRO A C 1
ATOM 877 O O . PRO A 1 109 ? -13.026 -0.823 21.771 1.00 97.06 109 PRO A O 1
ATOM 880 N N . ASP A 1 110 ? -13.794 1.128 22.579 1.00 97.75 110 ASP A N 1
ATOM 881 C CA . ASP A 1 110 ? -15.150 1.038 22.038 1.00 97.75 110 ASP A CA 1
ATOM 882 C C . ASP A 1 110 ? -15.182 0.967 20.505 1.00 97.75 110 ASP A C 1
ATOM 884 O O . ASP A 1 110 ? -16.057 0.304 19.962 1.00 97.75 110 ASP A O 1
ATOM 888 N N . LEU A 1 111 ? -14.206 1.562 19.808 1.00 98.00 111 LEU A N 1
ATOM 889 C CA . LEU A 1 111 ? -14.114 1.519 18.343 1.00 98.00 111 LEU A CA 1
ATOM 890 C C . LEU A 1 111 ? -13.555 0.192 17.807 1.00 98.00 111 LEU A C 1
ATOM 892 O O . LEU A 1 111 ? -13.662 -0.077 16.615 1.00 98.00 111 LEU A O 1
ATOM 896 N N . PHE A 1 112 ? -12.969 -0.652 18.658 1.00 97.94 112 PHE A N 1
ATOM 897 C CA . PHE A 1 112 ? -12.421 -1.961 18.279 1.00 97.94 112 PHE A CA 1
ATOM 898 C C . PHE A 1 112 ? -13.407 -3.091 18.596 1.00 97.94 112 PHE A C 1
ATOM 900 O O . PHE A 1 112 ? -13.018 -4.167 19.043 1.00 97.94 112 PHE A O 1
ATOM 907 N N . HIS A 1 113 ? -14.698 -2.844 18.378 1.00 97.31 113 HIS A N 1
ATOM 908 C CA . HIS A 1 113 ? -15.720 -3.885 18.398 1.00 97.31 113 HIS A CA 1
ATOM 909 C C . HIS A 1 113 ? -15.630 -4.781 17.150 1.00 97.31 113 HIS A C 1
ATOM 911 O O . HIS A 1 113 ? -15.044 -4.404 16.130 1.00 97.31 113 HIS A O 1
ATOM 917 N N . ASP A 1 114 ? -16.280 -5.945 17.202 1.00 97.81 114 ASP A N 1
ATOM 918 C CA . ASP A 1 114 ? -16.182 -6.991 16.173 1.00 97.81 114 ASP A CA 1
ATOM 919 C C . ASP A 1 114 ? -16.467 -6.486 14.753 1.00 97.81 114 ASP A C 1
ATOM 921 O O . ASP A 1 114 ? -15.752 -6.839 13.821 1.00 97.81 114 ASP A O 1
ATOM 925 N N . GLU A 1 115 ? -17.471 -5.622 14.563 1.00 98.00 115 GLU A N 1
ATOM 926 C CA . GLU A 1 115 ? -17.780 -5.082 13.231 1.00 98.00 115 GLU A CA 1
ATOM 927 C C . GLU A 1 115 ? -16.608 -4.289 12.619 1.00 98.00 115 GLU A C 1
ATOM 929 O O . GLU A 1 115 ? -16.276 -4.511 11.456 1.00 98.00 115 GLU A O 1
ATOM 934 N N . ASN A 1 116 ? -15.936 -3.418 13.378 1.00 98.06 116 ASN A N 1
ATOM 935 C CA . ASN A 1 116 ? -14.797 -2.661 12.857 1.00 98.06 116 ASN A CA 1
ATOM 936 C C . ASN A 1 116 ? -13.571 -3.549 12.667 1.00 98.06 116 ASN A C 1
ATOM 938 O O . ASN A 1 116 ? -12.880 -3.414 11.662 1.00 98.06 116 ASN A O 1
ATOM 942 N N . ILE A 1 117 ? -13.324 -4.494 13.577 1.00 98.44 117 ILE A N 1
ATOM 943 C CA . ILE A 1 117 ? -12.244 -5.474 13.410 1.00 98.44 117 ILE A CA 1
ATOM 944 C C . ILE A 1 117 ? -12.453 -6.284 12.123 1.00 98.44 117 ILE A C 1
ATOM 946 O O . ILE A 1 117 ? -11.526 -6.426 11.327 1.00 98.44 117 ILE A O 1
ATOM 950 N N . ASN A 1 118 ? -13.677 -6.750 11.868 1.00 98.44 118 ASN A N 1
ATOM 951 C CA . ASN A 1 118 ? -14.012 -7.481 10.648 1.00 98.44 118 ASN A CA 1
ATOM 952 C C . ASN A 1 118 ? -13.837 -6.616 9.392 1.00 98.44 118 ASN A C 1
ATOM 954 O O . ASN A 1 118 ? -13.298 -7.104 8.400 1.00 98.44 118 ASN A O 1
ATOM 958 N N . LYS A 1 119 ? -14.220 -5.331 9.436 1.00 98.25 119 LYS A N 1
ATOM 959 C CA . LYS A 1 119 ? -13.951 -4.382 8.339 1.00 98.25 119 LYS A CA 1
ATOM 960 C C . LYS A 1 119 ? -12.453 -4.222 8.087 1.00 98.25 119 LYS A C 1
ATOM 962 O O . LYS A 1 119 ? -12.036 -4.256 6.937 1.00 98.25 119 LYS A O 1
ATOM 967 N N . ILE A 1 120 ? -11.636 -4.113 9.136 1.00 98.62 120 ILE A N 1
ATOM 968 C CA . ILE A 1 120 ? -10.174 -4.016 9.010 1.00 98.62 120 ILE A CA 1
ATOM 969 C C . ILE A 1 120 ? -9.604 -5.259 8.315 1.00 98.62 120 ILE A C 1
ATOM 971 O O . ILE A 1 120 ? -8.837 -5.122 7.362 1.00 98.62 120 ILE A O 1
ATOM 975 N N . TYR A 1 121 ? -10.001 -6.465 8.735 1.00 98.75 121 TYR A N 1
ATOM 976 C CA . TYR A 1 121 ? -9.569 -7.697 8.068 1.00 98.75 121 TYR A CA 1
ATOM 977 C C . TYR A 1 121 ? -10.015 -7.758 6.605 1.00 98.75 121 TYR A C 1
ATOM 979 O O . TYR A 1 121 ? -9.221 -8.140 5.748 1.00 98.75 121 TYR A O 1
ATOM 987 N N . ASP A 1 122 ? -11.250 -7.353 6.299 1.00 98.56 122 ASP A N 1
ATOM 988 C CA . ASP A 1 122 ? -11.758 -7.316 4.924 1.00 98.56 122 ASP A CA 1
ATOM 989 C C . ASP A 1 122 ? -10.979 -6.318 4.051 1.00 98.56 122 ASP A C 1
ATOM 991 O O . ASP A 1 122 ? -10.617 -6.641 2.920 1.00 98.56 122 ASP A O 1
ATOM 995 N N . MET A 1 123 ? -10.630 -5.144 4.589 1.00 98.62 123 MET A N 1
ATOM 996 C CA . MET A 1 123 ? -9.775 -4.170 3.902 1.00 98.62 123 MET A CA 1
ATOM 997 C C . MET A 1 123 ? -8.396 -4.756 3.581 1.00 98.62 123 MET A C 1
ATOM 999 O O . MET A 1 123 ? -7.943 -4.652 2.442 1.00 98.62 123 MET A O 1
ATOM 1003 N N . PHE A 1 124 ? -7.741 -5.406 4.549 1.00 98.69 124 PHE A N 1
ATOM 1004 C CA . PHE A 1 124 ? -6.440 -6.050 4.331 1.00 98.69 124 PHE A CA 1
ATOM 1005 C C . PHE A 1 124 ? -6.517 -7.204 3.334 1.00 98.69 124 PHE A C 1
ATOM 1007 O O . PHE A 1 124 ? -5.639 -7.332 2.480 1.00 98.69 124 PHE A O 1
ATOM 1014 N N . LYS A 1 125 ? -7.569 -8.023 3.414 1.00 98.56 125 LYS A N 1
ATOM 1015 C CA . LYS A 1 125 ? -7.789 -9.132 2.488 1.00 98.56 125 LYS A CA 1
ATOM 1016 C C . LYS A 1 125 ? -7.957 -8.628 1.058 1.00 98.56 125 LYS A C 1
ATOM 1018 O O . LYS A 1 125 ? -7.210 -9.046 0.181 1.00 98.56 125 LYS A O 1
ATOM 1023 N N . LYS A 1 126 ? -8.868 -7.674 0.838 1.00 98.25 126 LYS A N 1
ATOM 1024 C CA . LYS A 1 126 ? -9.109 -7.071 -0.482 1.00 98.25 126 LYS A CA 1
ATOM 1025 C C . LYS A 1 126 ? -7.862 -6.391 -1.038 1.00 98.25 126 LYS A C 1
ATOM 1027 O O . LYS A 1 126 ? -7.571 -6.539 -2.220 1.00 98.25 126 LYS A O 1
ATOM 1032 N N . ALA A 1 127 ? -7.113 -5.681 -0.196 1.00 98.19 127 ALA A N 1
ATOM 1033 C CA . ALA A 1 127 ? -5.850 -5.067 -0.589 1.00 98.19 127 ALA A CA 1
ATOM 1034 C C . ALA A 1 127 ? -4.803 -6.109 -1.009 1.00 98.19 127 ALA A C 1
ATOM 1036 O O . ALA A 1 127 ? -4.126 -5.926 -2.020 1.00 98.19 127 ALA A O 1
ATOM 1037 N N . GLY A 1 128 ? -4.694 -7.211 -0.259 1.00 98.06 128 GLY A N 1
ATOM 1038 C CA . GLY A 1 128 ? -3.831 -8.337 -0.601 1.00 98.06 128 GLY A CA 1
ATOM 1039 C C . GLY A 1 128 ? -4.217 -8.968 -1.938 1.00 98.06 128 GLY A C 1
ATOM 1040 O O . GLY A 1 128 ? -3.384 -9.041 -2.839 1.00 98.06 128 GLY A O 1
ATOM 1041 N N . ASP A 1 129 ? -5.489 -9.337 -2.103 1.00 98.06 129 ASP A N 1
ATOM 1042 C CA . ASP A 1 129 ? -6.021 -9.933 -3.336 1.00 98.06 129 ASP A CA 1
ATOM 1043 C C . ASP A 1 129 ? -5.776 -9.025 -4.556 1.00 98.06 129 ASP A C 1
ATOM 1045 O O . ASP A 1 129 ? -5.359 -9.490 -5.624 1.00 98.06 129 ASP A O 1
ATOM 1049 N N . LEU A 1 130 ? -5.985 -7.714 -4.390 1.00 97.75 130 LEU A N 1
ATOM 1050 C CA . LEU A 1 130 ? -5.749 -6.713 -5.427 1.00 97.75 130 LEU A CA 1
ATOM 1051 C C . LEU A 1 130 ? -4.271 -6.625 -5.819 1.00 97.75 130 LEU A C 1
ATOM 1053 O O . LEU A 1 130 ? -3.961 -6.625 -7.011 1.00 97.75 130 LEU A O 1
ATOM 1057 N N . GLU A 1 131 ? -3.352 -6.582 -4.850 1.00 97.12 131 GLU A N 1
ATOM 1058 C CA . GLU A 1 131 ? -1.913 -6.528 -5.137 1.00 97.12 131 GLU A CA 1
ATOM 1059 C C . GLU A 1 131 ? -1.373 -7.818 -5.733 1.00 97.12 131 GLU A C 1
ATOM 1061 O O . GLU A 1 131 ? -0.505 -7.767 -6.602 1.00 97.12 131 GLU A O 1
ATOM 1066 N N . ILE A 1 132 ? -1.899 -8.971 -5.323 1.00 97.06 132 ILE A N 1
ATOM 1067 C CA . ILE A 1 132 ? -1.530 -10.255 -5.916 1.00 97.06 132 ILE A CA 1
ATOM 1068 C C . ILE A 1 132 ? -1.971 -10.276 -7.382 1.00 97.06 132 ILE A C 1
ATOM 1070 O O . ILE A 1 132 ? -1.157 -10.567 -8.260 1.00 97.06 132 ILE A O 1
ATOM 1074 N N . LYS A 1 133 ? -3.227 -9.901 -7.674 1.00 96.56 133 LYS A N 1
ATOM 1075 C CA . LYS A 1 133 ? -3.731 -9.782 -9.055 1.00 96.5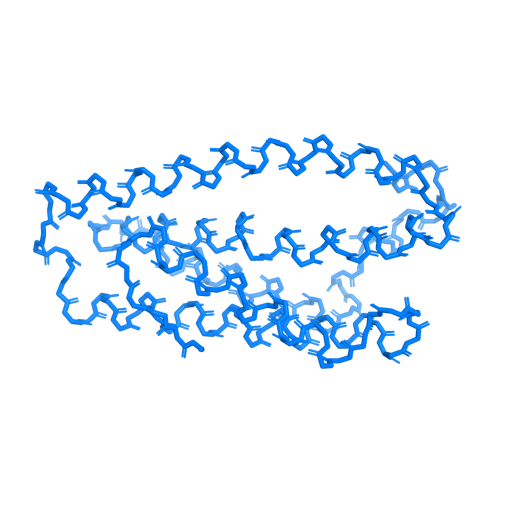6 133 LYS A CA 1
ATOM 1076 C C . LYS A 1 133 ? -2.869 -8.814 -9.870 1.00 96.56 133 LYS A C 1
ATOM 1078 O O . LYS A 1 133 ? -2.445 -9.153 -10.975 1.00 96.56 133 LYS A O 1
ATOM 1083 N N . TRP A 1 134 ? -2.583 -7.636 -9.317 1.00 96.12 134 TRP A N 1
ATOM 1084 C CA . TRP A 1 134 ? -1.774 -6.603 -9.963 1.00 96.12 134 TRP A CA 1
ATOM 1085 C C . TRP A 1 134 ? -0.345 -7.080 -10.247 1.00 96.12 134 TRP A C 1
ATOM 1087 O O . TRP A 1 134 ? 0.138 -6.956 -11.371 1.00 96.12 134 TRP A O 1
ATOM 1097 N N . GLY A 1 135 ? 0.317 -7.683 -9.260 1.00 94.44 135 GLY A N 1
ATOM 1098 C CA . GLY A 1 135 ? 1.670 -8.219 -9.383 1.00 94.44 135 GLY A CA 1
ATOM 1099 C C . GLY A 1 135 ? 1.771 -9.297 -10.461 1.00 94.44 135 GLY A C 1
ATOM 1100 O O . GLY A 1 135 ? 2.649 -9.225 -11.323 1.00 94.44 135 GLY A O 1
ATOM 1101 N N . LYS A 1 136 ? 0.843 -10.261 -10.480 1.00 95.12 136 LYS A N 1
ATOM 1102 C CA . LYS A 1 136 ? 0.785 -11.301 -11.524 1.00 95.12 136 LYS A CA 1
ATOM 1103 C C . LYS A 1 136 ? 0.562 -10.684 -12.915 1.00 95.12 136 LYS A C 1
ATOM 1105 O O . LYS A 1 136 ? 1.235 -11.057 -13.875 1.00 95.12 136 LYS A O 1
ATOM 1110 N N . TYR A 1 137 ? -0.308 -9.674 -13.020 1.00 95.25 137 TYR A N 1
ATOM 1111 C CA . TYR A 1 137 ? -0.594 -8.967 -14.274 1.00 95.25 137 TYR A CA 1
ATOM 1112 C C . TYR A 1 137 ? 0.613 -8.211 -14.854 1.00 95.25 137 TYR A C 1
ATOM 1114 O O . TYR A 1 137 ? 0.901 -8.347 -16.043 1.00 95.25 137 TYR A O 1
ATOM 1122 N N . ILE A 1 138 ? 1.339 -7.437 -14.040 1.00 92.38 138 ILE A N 1
ATOM 1123 C CA . ILE A 1 138 ? 2.466 -6.626 -14.541 1.00 92.38 138 ILE A CA 1
ATOM 1124 C C . ILE A 1 138 ? 3.719 -7.459 -14.823 1.00 92.38 138 ILE A C 1
ATOM 1126 O O . ILE A 1 138 ? 4.576 -7.047 -15.604 1.00 92.38 138 ILE A O 1
ATOM 1130 N N . THR A 1 139 ? 3.859 -8.615 -14.171 1.00 90.88 139 THR A N 1
ATOM 1131 C CA . THR A 1 139 ? 5.046 -9.466 -14.314 1.00 90.88 139 THR A CA 1
ATOM 1132 C C . THR A 1 139 ? 4.872 -10.533 -15.381 1.00 90.88 139 THR A C 1
ATOM 1134 O O . THR A 1 139 ? 5.843 -10.843 -16.071 1.00 90.88 139 THR A O 1
ATOM 1137 N N . GLN A 1 140 ? 3.669 -11.106 -15.512 1.00 92.00 140 GLN A N 1
ATOM 1138 C CA . GLN A 1 140 ? 3.330 -12.192 -16.443 1.00 92.00 140 GLN A CA 1
ATOM 1139 C C . GLN A 1 140 ? 4.332 -13.363 -16.388 1.00 92.00 140 GLN A C 1
ATOM 1141 O O . GLN A 1 140 ? 4.638 -13.990 -17.408 1.00 92.00 140 GLN A O 1
ATOM 1146 N N . ASN A 1 141 ? 4.909 -13.619 -15.205 1.00 89.88 141 ASN A N 1
ATOM 1147 C CA . ASN A 1 141 ? 6.024 -14.551 -14.984 1.00 89.88 141 ASN A CA 1
ATOM 1148 C C . ASN A 1 141 ? 7.248 -14.341 -15.910 1.00 89.88 141 ASN A C 1
ATOM 1150 O O . ASN A 1 141 ? 8.043 -15.257 -16.119 1.00 89.88 141 ASN A O 1
ATOM 1154 N N . GLN A 1 142 ? 7.432 -13.141 -16.469 1.00 90.44 142 GLN A N 1
ATOM 1155 C CA . GLN A 1 142 ? 8.554 -12.799 -17.354 1.00 90.44 142 GLN A CA 1
ATOM 1156 C C . GLN A 1 142 ? 9.742 -12.169 -16.609 1.00 90.44 142 GLN A C 1
ATOM 1158 O O . GLN A 1 142 ? 10.804 -11.950 -17.196 1.00 90.44 142 GLN A O 1
ATOM 1163 N N . ILE A 1 143 ? 9.590 -11.866 -15.316 1.00 86.50 143 ILE A N 1
ATOM 1164 C CA . ILE A 1 143 ? 10.647 -11.275 -14.490 1.00 86.50 143 ILE A CA 1
ATOM 1165 C C . ILE A 1 143 ? 11.324 -12.377 -13.672 1.00 86.50 143 ILE A C 1
ATOM 1167 O O . ILE A 1 143 ? 10.737 -12.968 -12.768 1.00 86.50 143 ILE A O 1
ATOM 1171 N N . MET A 1 144 ? 12.593 -12.651 -13.983 1.00 83.88 144 MET A N 1
ATOM 1172 C CA . MET A 1 144 ? 13.378 -13.672 -13.287 1.00 83.88 144 MET A CA 1
ATOM 1173 C C . MET A 1 144 ? 13.422 -13.407 -11.774 1.00 83.88 144 MET A C 1
ATOM 1175 O O . MET A 1 144 ? 13.873 -12.350 -11.334 1.00 83.88 144 MET A O 1
ATOM 1179 N N . GLY A 1 145 ? 13.008 -14.402 -10.985 1.00 79.88 145 GLY A N 1
ATOM 1180 C CA . GLY A 1 145 ? 12.987 -14.319 -9.522 1.00 79.88 145 GLY A CA 1
ATOM 1181 C C . GLY A 1 145 ? 11.771 -13.593 -8.940 1.00 79.88 145 GLY A C 1
ATOM 1182 O O . GLY A 1 145 ? 11.773 -13.307 -7.746 1.00 79.88 145 GLY A O 1
ATOM 1183 N N . PHE A 1 146 ? 10.759 -13.303 -9.759 1.00 85.81 146 PHE A N 1
ATOM 1184 C CA . PHE A 1 146 ? 9.515 -12.665 -9.343 1.00 85.81 146 PHE A CA 1
ATOM 1185 C C . PHE A 1 146 ? 8.328 -13.414 -9.973 1.00 85.81 146 PHE A C 1
ATOM 1187 O O . PHE A 1 146 ? 7.727 -12.961 -10.944 1.00 85.81 146 PHE A O 1
ATOM 1194 N N . THR A 1 147 ? 8.093 -14.632 -9.471 1.00 91.25 147 THR A N 1
ATOM 1195 C CA . THR A 1 147 ? 7.024 -15.539 -9.920 1.00 91.25 147 THR A CA 1
ATOM 1196 C C . THR A 1 147 ? 5.725 -15.286 -9.167 1.00 91.25 147 THR A C 1
ATOM 1198 O O . THR A 1 147 ? 5.747 -14.735 -8.066 1.00 91.25 147 THR A O 1
ATOM 1201 N N . ASP A 1 148 ? 4.610 -15.761 -9.720 1.00 94.81 148 ASP A N 1
ATOM 1202 C CA . ASP A 1 148 ? 3.281 -15.667 -9.104 1.00 94.81 148 ASP A CA 1
ATOM 1203 C C . ASP A 1 148 ? 3.249 -16.153 -7.644 1.00 94.81 148 ASP A C 1
ATOM 1205 O O . ASP A 1 148 ? 2.684 -15.466 -6.794 1.00 94.81 148 ASP A O 1
ATOM 1209 N N . ASP A 1 149 ? 3.901 -17.282 -7.342 1.00 95.19 149 ASP A N 1
ATOM 1210 C CA . ASP A 1 149 ? 3.968 -17.843 -5.982 1.00 95.19 149 ASP A CA 1
ATOM 1211 C C . ASP A 1 149 ? 4.740 -16.932 -5.014 1.00 95.19 149 ASP A C 1
ATOM 1213 O O . ASP A 1 149 ? 4.317 -16.714 -3.882 1.00 95.19 149 ASP A O 1
ATOM 1217 N N . ILE A 1 150 ? 5.862 -16.358 -5.468 1.00 93.88 150 ILE A N 1
ATOM 1218 C CA . ILE A 1 150 ? 6.690 -15.457 -4.652 1.00 93.88 150 ILE A CA 1
ATOM 1219 C C . ILE A 1 150 ? 5.948 -14.145 -4.390 1.00 93.88 150 ILE A C 1
ATOM 1221 O O . ILE A 1 150 ? 6.048 -13.587 -3.299 1.00 93.88 150 ILE A O 1
ATOM 1225 N N . ILE A 1 151 ? 5.218 -13.639 -5.389 1.00 95.44 151 ILE A N 1
ATOM 1226 C CA . ILE A 1 151 ? 4.383 -12.443 -5.246 1.00 95.44 151 ILE A CA 1
ATOM 1227 C C . ILE A 1 151 ? 3.325 -12.694 -4.173 1.00 95.44 151 ILE A C 1
ATOM 1229 O O . ILE A 1 151 ? 3.194 -11.896 -3.250 1.00 95.44 151 ILE A O 1
ATOM 1233 N N . GLU A 1 152 ? 2.611 -13.814 -4.264 1.00 97.50 152 GLU A N 1
ATOM 1234 C CA . GLU A 1 152 ? 1.564 -14.180 -3.313 1.00 97.50 152 GLU A CA 1
ATOM 1235 C C . GLU A 1 152 ? 2.095 -14.336 -1.883 1.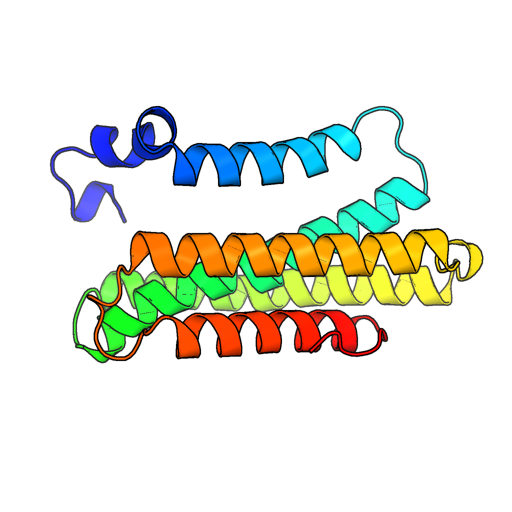00 97.50 152 GLU A C 1
ATOM 1237 O O . GLU A 1 152 ? 1.593 -13.683 -0.968 1.00 97.50 152 GLU A O 1
ATOM 1242 N N . GLU A 1 153 ? 3.173 -15.101 -1.700 1.00 97.38 153 GLU A N 1
ATOM 1243 C CA . GLU A 1 153 ? 3.822 -15.275 -0.397 1.00 97.38 153 GLU A CA 1
ATOM 1244 C C . GLU A 1 153 ? 4.279 -13.933 0.195 1.00 97.38 153 GLU A C 1
ATOM 1246 O O . GLU A 1 153 ? 4.068 -13.659 1.380 1.00 97.38 153 GLU A O 1
ATOM 1251 N N . TYR A 1 154 ? 4.869 -13.062 -0.629 1.00 96.94 154 TYR A N 1
ATOM 1252 C CA . TYR A 1 154 ? 5.342 -11.760 -0.176 1.00 96.94 154 TYR A CA 1
ATOM 1253 C C . TYR A 1 154 ? 4.197 -10.836 0.249 1.00 96.94 154 TYR A C 1
ATOM 1255 O O . TYR A 1 154 ? 4.304 -10.174 1.284 1.00 96.94 154 TYR A O 1
ATOM 1263 N N . ILE A 1 155 ? 3.097 -10.791 -0.507 1.00 98.25 155 ILE A N 1
ATOM 1264 C CA . ILE A 1 155 ? 1.940 -9.961 -0.152 1.00 98.25 155 ILE A CA 1
ATOM 1265 C C . ILE A 1 155 ? 1.256 -10.483 1.118 1.00 98.25 155 ILE A C 1
ATOM 1267 O O . ILE A 1 155 ? 0.970 -9.678 2.007 1.00 98.25 155 ILE A O 1
ATOM 1271 N N . HIS A 1 156 ? 1.064 -11.798 1.263 1.00 98.50 156 HIS A N 1
ATOM 1272 C CA . HIS A 1 156 ? 0.535 -12.385 2.502 1.00 98.50 156 HIS A CA 1
ATOM 1273 C C . HIS A 1 156 ? 1.418 -12.047 3.707 1.00 98.50 156 HIS A C 1
ATOM 1275 O O . HIS A 1 156 ? 0.922 -11.562 4.726 1.00 98.50 156 HIS A O 1
ATOM 1281 N N . TYR A 1 157 ? 2.739 -12.182 3.552 1.00 98.38 157 TYR A N 1
ATOM 1282 C CA . TYR A 1 157 ? 3.695 -11.777 4.577 1.00 98.38 157 TYR A CA 1
ATOM 1283 C C . TYR A 1 157 ? 3.536 -10.299 4.963 1.00 98.38 157 TYR A C 1
ATOM 1285 O O . TYR A 1 157 ? 3.511 -9.976 6.153 1.00 98.38 157 TYR A O 1
ATOM 1293 N N . LEU A 1 158 ? 3.410 -9.384 3.993 1.00 98.25 158 LEU A N 1
ATOM 1294 C CA . LEU A 1 158 ? 3.202 -7.964 4.287 1.00 98.25 158 LEU A CA 1
ATOM 1295 C C . LEU A 1 158 ? 1.910 -7.735 5.075 1.00 98.25 158 LEU A C 1
ATOM 1297 O O . LEU A 1 158 ? 1.954 -7.033 6.088 1.00 98.25 158 LEU A O 1
ATOM 1301 N N . VAL A 1 159 ? 0.797 -8.338 4.648 1.00 98.69 159 VAL A N 1
ATOM 1302 C CA . VAL A 1 159 ? -0.509 -8.223 5.316 1.00 98.69 159 VAL A CA 1
ATOM 1303 C C . VAL A 1 159 ? -0.413 -8.651 6.781 1.00 98.69 159 VAL A C 1
ATOM 1305 O O . VAL A 1 159 ? -0.761 -7.869 7.668 1.00 98.69 159 VAL A O 1
ATOM 1308 N N . ASP A 1 160 ? 0.154 -9.824 7.058 1.00 98.69 160 ASP A N 1
ATOM 1309 C CA . ASP A 1 160 ? 0.299 -10.329 8.426 1.00 98.69 160 ASP A CA 1
ATOM 1310 C C . ASP A 1 160 ? 1.190 -9.447 9.294 1.00 98.69 160 ASP A C 1
ATOM 1312 O O . ASP A 1 160 ? 0.905 -9.230 10.476 1.00 98.69 160 ASP A O 1
ATOM 1316 N N . GLN A 1 161 ? 2.279 -8.921 8.723 1.00 98.44 161 GLN A N 1
ATOM 1317 C CA . GLN A 1 161 ? 3.150 -7.989 9.432 1.00 98.44 161 GLN A CA 1
ATOM 1318 C C . GLN A 1 161 ? 2.413 -6.689 9.777 1.00 98.44 161 GLN A C 1
ATOM 1320 O O . GLN A 1 161 ? 2.628 -6.147 10.862 1.00 98.44 161 GLN A O 1
ATOM 1325 N N . ARG A 1 162 ? 1.545 -6.178 8.889 1.00 98.44 162 ARG A N 1
ATOM 1326 C CA . ARG A 1 162 ? 0.777 -4.946 9.148 1.00 98.44 162 ARG A CA 1
ATOM 1327 C C . ARG A 1 162 ? -0.305 -5.164 10.200 1.00 98.44 162 ARG A C 1
ATOM 1329 O O . ARG A 1 162 ? -0.415 -4.347 11.109 1.00 98.44 162 ARG A O 1
ATOM 1336 N N . LEU A 1 163 ? -1.029 -6.280 10.135 1.00 98.62 163 LEU A N 1
ATOM 1337 C CA . LEU A 1 163 ? -2.016 -6.664 11.151 1.00 98.62 163 LEU A CA 1
ATOM 1338 C C . LEU A 1 163 ? -1.367 -6.832 12.531 1.00 98.62 163 LEU A C 1
ATOM 1340 O O . LEU A 1 163 ? -1.807 -6.220 13.508 1.00 98.62 163 LEU A O 1
ATOM 1344 N N . SER A 1 164 ? -0.253 -7.567 12.594 1.00 98.44 164 SER A N 1
ATOM 1345 C CA . SER A 1 164 ? 0.486 -7.790 13.844 1.00 98.44 164 SER A CA 1
ATOM 1346 C C . SER A 1 164 ? 0.956 -6.472 14.472 1.00 98.44 164 SER A C 1
ATOM 1348 O O . SER A 1 164 ? 0.886 -6.301 15.689 1.00 98.44 164 SER A O 1
ATOM 1350 N N . ALA A 1 165 ? 1.393 -5.506 13.656 1.00 98.12 165 ALA A N 1
ATOM 1351 C CA . ALA A 1 165 ? 1.874 -4.208 14.134 1.00 98.12 165 ALA A CA 1
ATOM 1352 C C . ALA A 1 165 ? 0.783 -3.338 14.787 1.00 98.12 165 ALA A C 1
ATOM 1354 O O . ALA A 1 165 ? 1.098 -2.453 15.587 1.00 98.12 165 ALA A O 1
ATOM 1355 N N . ILE A 1 166 ? -0.494 -3.602 14.491 1.00 98.00 166 ILE A N 1
ATOM 1356 C CA . ILE A 1 166 ? -1.645 -2.956 15.139 1.00 98.00 166 ILE A CA 1
ATOM 1357 C C . ILE A 1 166 ? -2.351 -3.867 16.153 1.00 98.00 166 ILE A C 1
ATOM 1359 O O . ILE A 1 166 ? -3.500 -3.621 16.528 1.00 98.00 166 ILE A O 1
ATOM 1363 N N . ASN A 1 167 ? -1.649 -4.899 16.640 1.00 97.12 167 ASN A N 1
ATOM 1364 C CA . ASN A 1 167 ? -2.119 -5.871 17.632 1.00 97.12 167 ASN A CA 1
ATOM 1365 C C . ASN A 1 167 ? -3.352 -6.676 17.177 1.00 97.12 167 ASN A C 1
ATOM 1367 O O . ASN A 1 167 ? -4.248 -6.958 17.978 1.00 97.12 167 ASN A O 1
ATOM 1371 N N . LEU A 1 168 ? -3.458 -6.980 15.885 1.00 97.88 168 LEU A N 1
ATOM 1372 C CA . LEU A 1 168 ? -4.439 -7.926 15.350 1.00 97.88 168 LEU A CA 1
ATOM 1373 C C . LEU A 1 168 ? -3.758 -9.252 15.008 1.00 97.88 168 LEU A C 1
ATOM 1375 O O . LEU A 1 168 ? -2.543 -9.302 14.805 1.00 97.88 168 LEU A O 1
ATOM 1379 N N . ASP A 1 169 ? -4.549 -10.320 14.981 1.00 98.19 169 ASP A N 1
ATOM 1380 C CA . ASP A 1 169 ? -4.064 -11.640 14.604 1.00 98.19 169 ASP A CA 1
ATOM 1381 C C . ASP A 1 169 ? -3.723 -11.678 13.110 1.00 98.19 169 ASP A C 1
ATOM 1383 O O . ASP A 1 169 ? -4.175 -10.856 12.308 1.00 98.19 169 ASP A O 1
ATOM 1387 N N . LYS A 1 170 ? -2.877 -12.636 12.740 1.00 98.12 170 LYS A N 1
ATOM 1388 C CA . LYS A 1 170 ? -2.505 -12.863 11.344 1.00 98.12 170 LYS A CA 1
ATOM 1389 C C . LYS A 1 170 ? -3.685 -13.412 10.552 1.00 98.12 170 LYS A C 1
ATOM 1391 O O . LYS A 1 170 ? -4.527 -14.121 11.104 1.00 98.12 170 LYS A O 1
ATOM 1396 N N . LEU A 1 171 ? -3.717 -13.085 9.266 1.00 96.75 171 LEU A N 1
ATOM 1397 C CA . LEU A 1 171 ? -4.734 -13.569 8.340 1.00 96.75 171 LEU A CA 1
ATOM 1398 C C . LEU A 1 171 ? -4.265 -14.826 7.594 1.00 96.75 171 LEU A C 1
ATOM 1400 O O . LEU A 1 171 ? -5.104 -15.679 7.293 1.00 96.75 171 LEU A O 1
ATOM 1404 N N . TYR A 1 172 ? -2.961 -14.931 7.317 1.00 95.56 172 TYR A N 1
ATOM 1405 C CA . TYR A 1 172 ? -2.343 -16.007 6.538 1.00 95.56 172 TYR A CA 1
ATOM 1406 C C . TYR A 1 172 ? -1.346 -16.856 7.351 1.00 95.56 172 TYR A C 1
ATOM 1408 O O . TYR A 1 172 ? -0.926 -16.456 8.466 1.00 95.56 172 TYR A O 1
#

Radius of gyration: 17.39 Å; chains: 1; bounding box: 42×31×50 Å

Secondary structure (DSSP, 8-state):
-GGGT-S-HHHHHTHHHH-HHHHHHHHHHHHHHHHHSSS--HHHHHHHHHHHHHIIIIIHHHHHHHHHHHHHTT--HHHHHHHHHHHHHHHHHHHHHHHHHHHHHHH-GGGGSHHHHHHHHHHHHHHHHHHHHHHHHHHTT-STT--HHHHHHHHHHHHHHHHHHTTPPP--

Foldseek 3Di:
DLVVPDPCSVCVVCVCVPDPLNVVLVVVLVVLVVVLDDPHDPLSVLVVLLSQLLVLQFVLVLVLVVCVLQVVVVHPVVVNVVSVVVNVVSVVSNVVSLVVLLVCCVVPVVSVDPVSVVVSVVSLVVSLVSSLVVQCVVPVVVRPPRDSVNSNVVNLVSSQVSCVSNVHHRPD

pLDDT: mean 95.79, std 3.14, range [79.88, 98.75]

Sequence (172 aa):
MVEAICDNTDLIYEMEKHDETLREKNDFISSIYEELAGDVDDNKLLLAMVANQILEGVYFYSGFTAIYALARAGKMLGSAQMIRFIQRDEITHLLLFQNMINSVRKERPDLFHDENINKIYDMFKKAGDLEIKWGKYITQNQIMGFTDDIIEEYIHYLVDQRLSAINLDKLY